Protein AF-A0A6G1KTS6-F1 (afdb_monomer_lite)

Secondary structure (DSSP, 8-state):
--------EEEEEEEEEESSSSSEEEEEEEEEESSS---EEEEE-EEGGGPPPPSS--TT--EESSTT-SEEEEEE--BTTTTBPEEEEEEEEEETTEEEEEEEEEPPP-GGG-EE-TT-TT-EE-

InterPro domains:
  IPR032382 Alternaria alternata allergen 1 [PF16541] (11-126)
  IPR032382 Alternaria alternata allergen 1 [PS51895] (4-126)

Structure (mmCIF, N/CA/C/O backbone):
data_AF-A0A6G1KTS6-F1
#
_entry.id   AF-A0A6G1KTS6-F1
#
loop_
_atom_site.group_PDB
_atom_site.id
_atom_site.type_symbol
_atom_site.label_atom_id
_atom_site.label_alt_id
_atom_site.label_comp_id
_atom_site.label_asym_id
_atom_site.label_entity_id
_atom_site.label_seq_id
_atom_site.pdbx_PDB_ins_code
_atom_site.Cartn_x
_atom_site.Cartn_y
_atom_site.Cartn_z
_atom_site.occupancy
_atom_site.B_iso_or_equiv
_atom_site.auth_seq_id
_atom_site.auth_comp_id
_atom_site.auth_asym_id
_atom_site.auth_atom_id
_atom_site.pdbx_PDB_model_num
ATOM 1 N N . VAL A 1 1 ? -32.072 -6.319 15.365 1.00 41.47 1 VAL A N 1
ATOM 2 C CA . VAL A 1 1 ? -31.401 -5.782 14.157 1.00 41.47 1 VAL A CA 1
ATOM 3 C C . VAL A 1 1 ? -29.905 -5.763 14.435 1.00 41.47 1 VAL A C 1
ATOM 5 O O . VAL A 1 1 ? -29.491 -5.011 15.306 1.00 41.47 1 VAL A O 1
ATOM 8 N N . LYS A 1 2 ? -29.102 -6.643 13.818 1.00 36.59 2 LYS A N 1
ATOM 9 C CA . LYS A 1 2 ? -27.635 -6.522 13.898 1.00 36.59 2 LYS A CA 1
ATOM 10 C C . LYS A 1 2 ? -27.250 -5.366 12.978 1.00 36.59 2 LYS A C 1
ATOM 12 O O . LYS A 1 2 ? -27.458 -5.471 11.775 1.00 36.59 2 LYS A O 1
ATOM 17 N N . ARG A 1 3 ? -26.786 -4.252 13.546 1.00 40.56 3 ARG A N 1
ATOM 18 C CA . ARG A 1 3 ? -26.217 -3.141 12.778 1.00 40.56 3 ARG A CA 1
ATOM 19 C C . ARG A 1 3 ? -24.965 -3.697 12.101 1.00 40.56 3 ARG A C 1
ATOM 21 O O . ARG A 1 3 ? -24.045 -4.128 12.789 1.00 40.56 3 ARG A O 1
ATOM 28 N N . GLN A 1 4 ? -24.991 -3.816 10.780 1.00 47.12 4 GLN A N 1
ATOM 29 C CA . GLN A 1 4 ? -23.800 -4.131 10.007 1.00 47.12 4 GLN A CA 1
ATOM 30 C C . GLN A 1 4 ? -22.987 -2.837 10.004 1.00 47.12 4 GLN A C 1
ATOM 32 O O . GLN A 1 4 ? -23.380 -1.862 9.365 1.00 47.12 4 GLN A O 1
ATOM 37 N N . GLU A 1 5 ? -21.965 -2.764 10.853 1.00 57.03 5 GLU A N 1
ATOM 38 C CA . GLU A 1 5 ? -21.060 -1.619 10.860 1.00 57.03 5 GLU A CA 1
ATOM 39 C C . GLU A 1 5 ? -20.190 -1.728 9.613 1.00 57.03 5 GLU A C 1
ATOM 41 O O . GLU A 1 5 ? -19.224 -2.484 9.563 1.00 57.03 5 GLU A O 1
ATOM 46 N N . ASN A 1 6 ? -20.622 -1.042 8.558 1.00 67.12 6 ASN A N 1
ATOM 47 C CA . ASN A 1 6 ? -19.865 -0.925 7.327 1.00 67.12 6 ASN A CA 1
ATOM 48 C C . ASN A 1 6 ? -18.905 0.252 7.503 1.00 67.12 6 ASN A C 1
ATOM 50 O O . ASN A 1 6 ? -19.272 1.396 7.240 1.00 67.12 6 ASN A O 1
ATOM 54 N N . SER A 1 7 ? -17.696 -0.022 7.985 1.00 76.38 7 SER A N 1
ATOM 55 C CA . SER A 1 7 ? -16.597 0.937 7.883 1.00 76.38 7 SER A CA 1
ATOM 56 C C . SER A 1 7 ? -16.165 1.032 6.422 1.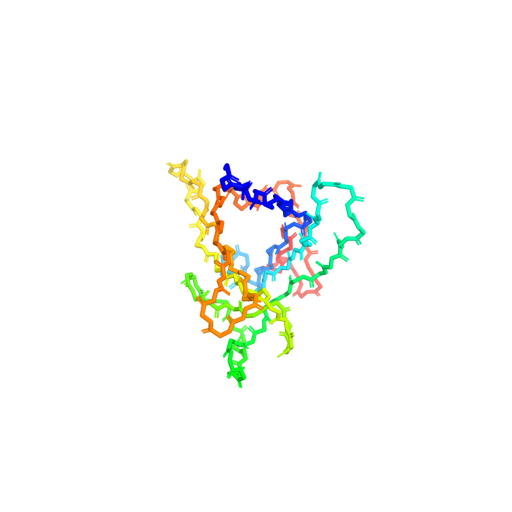00 76.38 7 SER A C 1
ATOM 58 O O . SER A 1 7 ? -16.033 0.017 5.737 1.00 76.38 7 SER A O 1
ATOM 60 N N . SER A 1 8 ? -15.964 2.254 5.941 1.00 85.94 8 SER A N 1
ATOM 61 C CA . SER A 1 8 ? -15.449 2.526 4.604 1.00 85.94 8 SER A CA 1
ATOM 62 C C . SER A 1 8 ? -14.210 3.403 4.729 1.00 85.94 8 SER A C 1
ATOM 64 O O . SER A 1 8 ? -14.179 4.362 5.504 1.00 85.94 8 SER A O 1
ATOM 66 N N . PHE A 1 9 ? -13.183 3.035 3.972 1.00 90.75 9 PHE A N 1
ATOM 67 C CA . PHE A 1 9 ? -11.903 3.721 3.935 1.00 90.75 9 PHE A CA 1
ATOM 68 C C . PHE A 1 9 ? -11.600 4.135 2.503 1.00 90.75 9 PHE A C 1
ATOM 70 O O . PHE A 1 9 ? -11.890 3.404 1.555 1.00 90.75 9 PHE A O 1
ATOM 77 N N . GLN A 1 10 ? -10.991 5.303 2.358 1.00 92.38 10 GLN A N 1
ATOM 78 C CA . GLN A 1 10 ? -10.425 5.763 1.106 1.00 92.38 10 GLN A CA 1
ATOM 79 C C . GLN A 1 10 ? -8.915 5.546 1.135 1.00 92.38 10 GLN A C 1
ATOM 81 O O . GLN A 1 10 ? -8.255 5.906 2.107 1.00 92.38 10 GLN A O 1
ATOM 86 N N . ILE A 1 11 ? -8.381 4.999 0.045 1.00 92.88 11 ILE A N 1
ATOM 87 C CA . ILE A 1 11 ? -6.944 4.980 -0.220 1.00 92.88 11 ILE A CA 1
ATOM 88 C C . ILE A 1 11 ? -6.607 6.240 -1.021 1.00 92.88 11 ILE A C 1
ATOM 90 O O . ILE A 1 11 ? -7.194 6.460 -2.085 1.00 92.88 11 ILE A O 1
ATOM 94 N N . LYS A 1 12 ? -5.726 7.090 -0.489 1.00 91.81 12 LYS A N 1
ATOM 95 C CA . LYS A 1 12 ? -5.268 8.334 -1.133 1.00 91.81 12 LYS A CA 1
ATOM 96 C C . LYS A 1 12 ? -3.770 8.299 -1.392 1.00 91.81 12 LYS A C 1
ATOM 98 O O . LYS A 1 12 ? -3.058 7.528 -0.758 1.00 91.81 12 LYS A O 1
ATOM 103 N N . ASP A 1 13 ? -3.327 9.138 -2.325 1.00 91.00 13 ASP A N 1
ATOM 104 C CA . ASP A 1 13 ? -1.910 9.392 -2.611 1.00 91.00 13 ASP A CA 1
ATOM 105 C C . ASP A 1 13 ? -1.094 8.107 -2.821 1.00 91.00 13 ASP A C 1
ATOM 107 O O . ASP A 1 13 ? 0.052 7.986 -2.390 1.00 91.00 13 ASP A O 1
ATOM 111 N N . PHE A 1 14 ? -1.722 7.120 -3.473 1.00 91.56 14 PHE A N 1
ATOM 112 C CA . PHE A 1 14 ? -1.103 5.835 -3.761 1.00 91.56 14 PHE A CA 1
ATOM 113 C C . PHE A 1 14 ? 0.075 6.043 -4.704 1.00 91.56 14 PHE A C 1
ATOM 115 O O . PHE A 1 14 ? -0.115 6.443 -5.849 1.00 91.56 14 PHE A O 1
ATOM 122 N N . THR A 1 15 ? 1.262 5.774 -4.180 1.00 90.81 15 THR A N 1
ATOM 123 C CA . THR A 1 15 ? 2.562 6.034 -4.787 1.00 90.81 15 THR A CA 1
ATOM 124 C C . THR A 1 15 ? 3.300 4.705 -4.912 1.00 90.81 15 THR A C 1
ATOM 126 O O . THR A 1 15 ? 3.370 3.936 -3.951 1.00 90.81 15 THR A O 1
ATOM 129 N N . VAL A 1 16 ? 3.872 4.445 -6.080 1.00 90.25 16 VAL A N 1
ATOM 130 C CA . VAL A 1 16 ? 4.705 3.296 -6.435 1.00 90.25 16 VAL A CA 1
ATOM 131 C C . VAL A 1 16 ? 6.070 3.792 -6.904 1.00 90.25 16 VAL A C 1
ATOM 133 O O . VAL A 1 16 ? 6.185 4.509 -7.898 1.00 90.25 16 VAL A O 1
ATOM 136 N N . ARG A 1 17 ? 7.140 3.346 -6.244 1.00 90.25 17 ARG A N 1
ATOM 137 C CA . ARG A 1 17 ? 8.511 3.646 -6.672 1.00 90.25 17 ARG A CA 1
ATOM 138 C C . ARG A 1 17 ? 9.145 2.464 -7.387 1.00 90.25 17 ARG A C 1
ATOM 140 O O . ARG A 1 17 ? 9.142 1.356 -6.855 1.00 90.25 17 ARG A O 1
ATOM 147 N N . LYS A 1 18 ? 9.766 2.719 -8.538 1.00 88.56 18 LYS A N 1
ATOM 148 C CA . LYS A 1 18 ? 10.510 1.747 -9.351 1.00 88.56 18 LYS A CA 1
ATOM 149 C C . LYS A 1 18 ? 11.920 2.281 -9.582 1.00 88.56 18 LYS A C 1
ATOM 151 O O . LYS A 1 18 ? 12.097 3.235 -10.326 1.00 88.56 18 LYS A O 1
ATOM 156 N N . LEU A 1 19 ? 12.934 1.701 -8.936 1.00 86.75 19 LEU A N 1
ATOM 157 C CA . LEU A 1 19 ? 14.318 2.205 -9.031 1.00 86.75 19 LEU A CA 1
ATOM 158 C C . LEU A 1 19 ? 14.957 1.994 -10.415 1.00 86.75 19 LEU A C 1
ATOM 160 O O . LEU A 1 19 ? 15.933 2.670 -10.743 1.00 86.75 19 LEU A O 1
ATOM 164 N N . ASP A 1 20 ? 14.441 1.042 -11.188 1.00 84.62 20 ASP A N 1
ATOM 165 C CA . ASP A 1 20 ? 14.890 0.695 -12.537 1.00 84.62 20 ASP A CA 1
ATOM 166 C C . ASP A 1 20 ? 13.847 1.012 -13.626 1.00 84.62 20 ASP A C 1
ATOM 168 O O . ASP A 1 20 ? 14.107 0.756 -14.801 1.00 84.62 20 ASP A O 1
ATOM 172 N N . GLY A 1 21 ? 12.692 1.574 -13.248 1.00 79.00 21 GLY A N 1
ATOM 173 C CA . GLY A 1 21 ? 11.552 1.859 -14.126 1.00 79.00 21 GLY A CA 1
ATOM 174 C C . GLY A 1 21 ? 10.656 0.646 -14.398 1.00 79.00 21 GLY A C 1
ATOM 175 O O . GLY A 1 21 ? 9.650 0.765 -15.094 1.00 79.00 21 GLY A O 1
ATOM 176 N N . TYR A 1 22 ? 10.984 -0.525 -13.844 1.00 80.38 22 TYR A N 1
ATOM 177 C CA . TYR A 1 22 ? 10.271 -1.774 -14.117 1.00 80.38 22 TYR A CA 1
ATOM 178 C C . TYR A 1 22 ? 9.740 -2.422 -12.837 1.00 80.38 22 TYR A C 1
ATOM 180 O O . TYR A 1 22 ? 8.528 -2.606 -12.702 1.00 80.38 22 TYR A O 1
ATOM 188 N N . GLU A 1 23 ? 10.619 -2.761 -11.894 1.00 83.19 23 GLU A N 1
ATOM 189 C CA . GLU A 1 23 ? 10.254 -3.467 -10.668 1.00 83.19 23 GLU A CA 1
ATOM 190 C C . GLU A 1 23 ? 9.842 -2.487 -9.571 1.00 83.19 23 GLU A C 1
ATOM 192 O O . GLU A 1 23 ? 10.625 -1.630 -9.149 1.00 83.19 23 GLU A O 1
ATOM 197 N N . THR A 1 24 ? 8.631 -2.669 -9.044 1.00 85.81 24 THR A N 1
ATOM 198 C CA . THR A 1 24 ? 8.186 -1.975 -7.834 1.00 85.81 24 THR A CA 1
ATOM 199 C C . THR A 1 24 ? 9.124 -2.299 -6.677 1.00 85.81 24 THR A C 1
ATOM 201 O O . THR A 1 24 ? 9.364 -3.461 -6.362 1.00 85.81 24 THR A O 1
ATOM 204 N N . GLN A 1 25 ? 9.654 -1.253 -6.056 1.00 87.38 25 GLN A N 1
ATOM 205 C CA . GLN A 1 25 ? 10.508 -1.319 -4.875 1.00 87.38 25 GLN A CA 1
ATOM 206 C C . GLN A 1 25 ? 9.701 -0.957 -3.639 1.00 87.38 25 GLN A C 1
ATOM 208 O O . GLN A 1 25 ? 9.645 -1.741 -2.701 1.00 87.38 25 GLN A O 1
ATOM 213 N N . ASP A 1 26 ? 8.991 0.172 -3.698 1.00 88.62 26 ASP A N 1
ATOM 214 C CA . ASP A 1 26 ? 8.245 0.720 -2.569 1.00 88.62 26 ASP A CA 1
ATOM 215 C C . ASP A 1 26 ? 6.811 1.068 -2.980 1.00 88.62 26 ASP A C 1
ATOM 217 O O . ASP A 1 26 ? 6.557 1.463 -4.121 1.00 88.62 26 ASP A O 1
ATOM 221 N N . ILE A 1 27 ? 5.886 0.961 -2.025 1.00 91.31 27 ILE A N 1
ATOM 222 C CA . ILE A 1 27 ? 4.510 1.450 -2.147 1.00 91.31 27 ILE A CA 1
ATOM 223 C C . ILE A 1 27 ? 4.173 2.229 -0.879 1.00 91.31 27 ILE A C 1
ATOM 225 O O . ILE A 1 27 ? 4.381 1.713 0.221 1.00 91.31 27 ILE A O 1
ATOM 229 N N . ASN A 1 28 ? 3.626 3.432 -1.049 1.00 92.94 28 ASN A N 1
ATOM 230 C CA . ASN A 1 28 ? 3.126 4.279 0.033 1.00 92.94 28 ASN A CA 1
ATOM 231 C C . ASN A 1 28 ? 1.734 4.806 -0.318 1.00 92.94 28 ASN A C 1
ATOM 233 O O . ASN A 1 28 ? 1.436 5.044 -1.487 1.00 92.94 28 ASN A O 1
ATOM 237 N N . PHE A 1 29 ? 0.873 4.983 0.676 1.00 94.81 29 PHE A N 1
ATOM 238 C CA . PHE A 1 29 ? -0.466 5.547 0.500 1.00 94.81 29 PHE A CA 1
ATOM 239 C C . PHE A 1 29 ? -1.030 6.018 1.836 1.00 94.81 29 PHE A C 1
ATOM 241 O O . PHE A 1 29 ? -0.549 5.632 2.895 1.00 94.81 29 PHE A O 1
ATOM 248 N N . HIS A 1 30 ? -2.100 6.800 1.801 1.00 95.00 30 HIS A N 1
ATOM 249 C CA . HIS A 1 30 ? -2.860 7.181 2.986 1.00 95.00 30 HIS A CA 1
ATOM 250 C C . HIS A 1 30 ? -4.136 6.352 3.116 1.00 95.00 30 HIS A C 1
ATOM 252 O O . HIS A 1 30 ? -4.820 6.092 2.121 1.00 95.00 30 HIS A O 1
ATOM 258 N N . ILE A 1 31 ? -4.487 5.976 4.348 1.00 93.81 31 ILE A N 1
ATOM 259 C CA . ILE A 1 31 ? -5.799 5.413 4.690 1.00 93.81 31 ILE A CA 1
ATOM 260 C C . ILE A 1 31 ? -6.610 6.500 5.387 1.00 93.81 31 ILE A C 1
ATOM 262 O O . ILE A 1 31 ? -6.243 6.958 6.469 1.00 93.81 31 ILE A O 1
ATOM 266 N N . VAL A 1 32 ? -7.739 6.869 4.782 1.00 93.44 32 VAL A N 1
ATOM 267 C CA . VAL A 1 32 ? -8.611 7.944 5.270 1.00 93.44 32 VAL A CA 1
ATOM 268 C C . VAL A 1 32 ? -10.008 7.416 5.580 1.00 93.44 32 VAL A C 1
ATOM 270 O O . VAL A 1 32 ? -10.587 6.672 4.784 1.00 93.44 32 VAL A O 1
ATOM 273 N N . SER A 1 33 ? -10.587 7.798 6.718 1.00 90.44 33 SER A N 1
ATOM 274 C CA . SER A 1 33 ? -11.982 7.473 7.038 1.00 90.44 33 SER A CA 1
ATOM 275 C C . SER A 1 33 ? -12.965 8.251 6.160 1.00 90.44 33 SER A C 1
ATOM 277 O O . SER A 1 33 ? -12.840 9.464 5.999 1.00 90.44 33 SER A O 1
ATOM 279 N N . THR A 1 34 ? -13.983 7.577 5.613 1.00 87.69 34 THR A N 1
ATOM 280 C CA . THR A 1 34 ? -15.002 8.235 4.767 1.00 87.69 34 THR A CA 1
ATOM 281 C C . THR A 1 34 ? -16.252 8.680 5.530 1.00 87.69 34 THR A C 1
ATOM 283 O O . THR A 1 34 ? -17.163 9.248 4.936 1.00 87.69 34 THR A O 1
ATOM 286 N N . ASP A 1 35 ? -16.339 8.389 6.824 1.00 82.88 35 ASP A N 1
ATOM 287 C CA . ASP A 1 35 ? -17.502 8.651 7.682 1.00 82.88 35 ASP A CA 1
ATOM 288 C C . ASP A 1 35 ? -17.418 9.987 8.444 1.00 82.88 35 ASP A C 1
ATOM 290 O O . ASP A 1 35 ? -18.220 10.248 9.340 1.00 82.88 35 ASP A O 1
ATOM 294 N N . GLY A 1 36 ? -16.467 10.848 8.074 1.00 75.88 36 GLY A N 1
ATOM 295 C CA . GLY A 1 36 ? -16.219 12.120 8.752 1.00 75.88 36 GLY A CA 1
ATOM 296 C C . GLY A 1 36 ? -15.373 11.994 10.020 1.00 75.88 36 GLY A C 1
ATOM 297 O O . GLY A 1 36 ? -15.219 12.987 10.729 1.00 75.88 36 GLY A O 1
ATOM 298 N N . GLY A 1 37 ? -14.821 10.809 10.308 1.00 80.00 37 GLY A N 1
ATOM 299 C CA . GLY A 1 37 ? -13.761 10.654 11.299 1.00 80.00 37 GLY A CA 1
ATOM 300 C C . GLY A 1 37 ? -12.473 11.400 10.919 1.00 80.00 37 GLY A C 1
ATOM 301 O O . GLY A 1 37 ? -12.267 11.788 9.770 1.00 80.00 37 GLY A O 1
ATOM 302 N N . GLU A 1 38 ? -11.588 11.574 11.901 1.00 87.88 38 GLU A N 1
ATOM 303 C CA . GLU A 1 38 ? -10.285 12.247 11.743 1.00 87.88 38 GLU A CA 1
ATOM 304 C C . GLU A 1 38 ? -9.162 11.298 11.295 1.00 87.88 38 GLU A C 1
ATOM 306 O O . GLU A 1 38 ? -7.994 11.679 11.281 1.00 87.88 38 GLU A O 1
ATOM 311 N N . MET A 1 39 ? -9.480 10.039 10.981 1.00 88.56 39 MET A N 1
ATOM 312 C CA . MET A 1 39 ? -8.455 9.063 10.640 1.00 88.56 39 MET A CA 1
ATOM 313 C C . MET A 1 39 ? -7.879 9.388 9.261 1.00 88.56 39 MET A C 1
ATOM 315 O O . MET A 1 39 ? -8.564 9.238 8.252 1.00 88.56 39 MET A O 1
ATOM 319 N N . ASP A 1 40 ? -6.617 9.799 9.245 1.00 92.81 40 ASP A N 1
ATOM 320 C CA . ASP A 1 40 ? -5.784 10.004 8.065 1.00 92.81 40 ASP A CA 1
ATOM 321 C C . ASP A 1 40 ? -4.347 9.660 8.469 1.00 92.81 40 ASP A C 1
ATOM 323 O O . ASP A 1 40 ? -3.746 10.346 9.300 1.00 92.81 40 ASP A O 1
ATOM 327 N N . PHE A 1 41 ? -3.828 8.540 7.972 1.00 92.38 41 PHE A N 1
ATOM 328 C CA . PHE A 1 41 ? -2.462 8.127 8.273 1.00 92.38 41 PHE A CA 1
ATOM 329 C C . PHE A 1 41 ? -1.789 7.487 7.067 1.00 92.38 41 PHE A C 1
ATOM 331 O O . PHE A 1 41 ? -2.414 6.767 6.284 1.00 92.38 41 PHE A O 1
ATOM 338 N N . GLU A 1 42 ? -0.489 7.739 6.964 1.00 94.19 42 GLU A N 1
ATOM 339 C CA . GLU A 1 42 ? 0.380 7.138 5.966 1.00 94.19 42 GLU A CA 1
ATOM 340 C C . GLU A 1 42 ? 0.630 5.661 6.293 1.00 94.19 42 GLU A C 1
ATOM 342 O O . GLU A 1 42 ? 0.882 5.268 7.437 1.00 94.19 42 GLU A O 1
ATOM 347 N N . CYS A 1 43 ? 0.561 4.841 5.259 1.00 93.38 43 CYS A N 1
ATOM 348 C CA . CYS A 1 43 ? 0.847 3.427 5.264 1.00 93.38 43 CYS A CA 1
ATOM 349 C C . CYS A 1 43 ? 1.972 3.172 4.261 1.00 93.38 43 CYS A C 1
ATOM 351 O O . CYS A 1 43 ? 1.847 3.478 3.073 1.00 93.38 43 CYS A O 1
ATOM 353 N N . ALA A 1 44 ? 3.060 2.600 4.763 1.00 90.19 44 ALA A N 1
ATOM 354 C CA . ALA A 1 44 ? 4.214 2.189 3.982 1.00 90.19 44 ALA A CA 1
ATOM 355 C C . ALA A 1 44 ? 4.409 0.675 4.114 1.00 90.19 44 ALA A C 1
ATOM 357 O O . ALA A 1 44 ? 3.726 0.002 4.896 1.00 90.19 44 ALA A O 1
ATOM 358 N N . GLN A 1 45 ? 5.361 0.122 3.365 1.00 89.75 45 GLN A N 1
ATOM 359 C CA . GLN A 1 45 ? 5.800 -1.253 3.587 1.00 89.75 45 GLN A CA 1
ATOM 360 C C . GLN A 1 45 ? 6.468 -1.376 4.958 1.00 89.75 45 GLN A C 1
ATOM 362 O O . GLN A 1 45 ? 7.544 -0.833 5.204 1.00 89.75 45 GLN A O 1
ATOM 367 N N . TYR A 1 46 ? 5.831 -2.129 5.851 1.00 86.88 46 TYR A N 1
ATOM 368 C CA . TYR A 1 46 ? 6.422 -2.595 7.095 1.00 86.88 46 TYR A CA 1
ATOM 369 C C . TYR A 1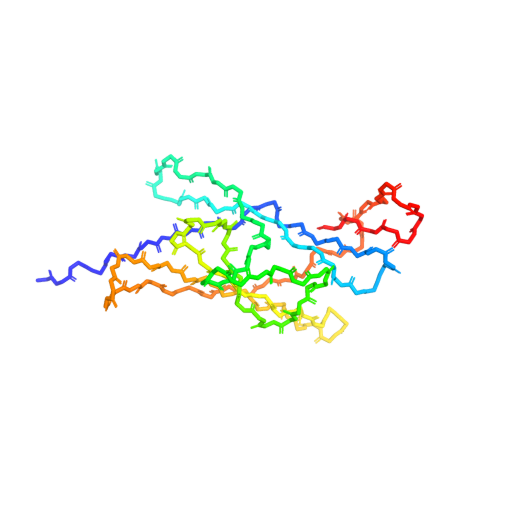 46 ? 6.251 -4.110 7.208 1.00 86.88 46 TYR A C 1
ATOM 371 O O . TYR A 1 46 ? 5.270 -4.680 6.725 1.00 86.88 46 TYR A O 1
ATOM 379 N N . GLY A 1 47 ? 7.207 -4.791 7.831 1.00 81.12 47 GLY A N 1
ATOM 380 C CA . GLY A 1 47 ? 7.198 -6.243 7.859 1.00 81.12 47 GLY A CA 1
ATOM 381 C C . GLY A 1 47 ? 6.072 -6.744 8.752 1.00 81.12 47 GLY A C 1
ATOM 382 O O . GLY A 1 47 ? 5.836 -6.237 9.853 1.00 81.12 47 GLY A O 1
ATOM 383 N N . PHE A 1 48 ? 5.324 -7.723 8.259 1.00 79.00 48 PHE A N 1
ATOM 384 C CA . PHE A 1 48 ? 4.171 -8.239 8.979 1.00 79.00 48 PHE A CA 1
ATOM 385 C C . PHE A 1 48 ? 4.611 -9.097 10.174 1.00 79.00 48 PHE A C 1
ATOM 387 O O . PHE A 1 48 ? 5.566 -9.866 10.085 1.00 79.00 48 PHE A O 1
ATOM 394 N N . ASN A 1 49 ? 3.926 -8.961 11.315 1.00 76.38 49 ASN A N 1
ATOM 395 C CA . ASN A 1 49 ? 4.219 -9.694 12.559 1.00 76.38 49 ASN A CA 1
ATOM 396 C C . ASN A 1 49 ? 5.682 -9.604 13.048 1.00 76.38 49 ASN A C 1
ATOM 398 O O . ASN A 1 49 ? 6.210 -10.561 13.614 1.00 76.38 49 ASN A O 1
ATOM 402 N N . GLY A 1 50 ? 6.337 -8.457 12.850 1.00 68.69 50 GLY A N 1
ATOM 403 C CA . GLY A 1 50 ? 7.714 -8.236 13.305 1.00 68.69 50 GLY A CA 1
ATOM 404 C C . GLY A 1 50 ? 8.787 -8.837 12.394 1.00 68.69 50 GLY A C 1
ATOM 405 O O . GLY A 1 50 ? 9.951 -8.895 12.789 1.00 68.69 50 GLY A O 1
ATOM 406 N N . ALA A 1 51 ? 8.420 -9.275 11.185 1.00 73.06 51 ALA A N 1
ATOM 407 C CA . ALA A 1 51 ? 9.390 -9.592 10.144 1.00 73.06 51 ALA A CA 1
ATOM 408 C C . ALA A 1 51 ? 10.161 -8.331 9.707 1.00 73.06 51 ALA A C 1
ATOM 410 O O . ALA A 1 51 ? 9.654 -7.213 9.788 1.00 73.06 51 ALA A O 1
ATOM 411 N N . SER A 1 52 ? 11.388 -8.503 9.220 1.00 72.88 52 SER A N 1
ATOM 412 C CA . SER A 1 52 ? 12.104 -7.447 8.498 1.00 72.88 52 SER A CA 1
ATOM 413 C C . SER A 1 52 ? 11.482 -7.243 7.116 1.00 72.88 52 SER A C 1
ATOM 415 O O . SER A 1 52 ? 11.132 -8.221 6.457 1.00 72.88 52 SER A O 1
ATOM 417 N N . VAL A 1 53 ? 11.384 -5.995 6.657 1.00 76.75 53 VAL A N 1
ATOM 418 C CA . VAL A 1 53 ? 10.982 -5.689 5.274 1.00 76.75 53 VAL A CA 1
ATOM 419 C C . VAL A 1 53 ? 12.139 -6.052 4.343 1.00 76.75 53 VAL A C 1
ATOM 421 O O . VAL A 1 53 ? 13.281 -5.690 4.617 1.00 76.75 53 VAL A O 1
ATOM 424 N N . SER A 1 54 ? 11.851 -6.803 3.280 1.00 70.94 54 SER A N 1
ATOM 425 C CA . SER A 1 54 ? 12.773 -7.011 2.156 1.00 70.94 54 SER A CA 1
ATOM 426 C C . SER A 1 54 ? 13.085 -5.671 1.482 1.00 70.94 54 SER A C 1
ATOM 428 O O . SER A 1 54 ? 12.194 -4.844 1.353 1.00 70.94 54 SER A O 1
ATOM 430 N N . ASP A 1 55 ? 14.300 -5.477 0.961 1.00 74.19 55 ASP A N 1
ATOM 431 C CA . ASP A 1 55 ? 14.650 -4.277 0.172 1.00 74.19 55 ASP A CA 1
ATOM 432 C C . ASP A 1 55 ? 13.813 -4.132 -1.116 1.00 74.19 55 ASP A C 1
ATOM 434 O O . ASP A 1 55 ? 13.882 -3.111 -1.796 1.00 74.19 55 ASP A O 1
ATOM 438 N N . LYS A 1 56 ? 13.061 -5.179 -1.475 1.00 82.00 56 LYS A N 1
ATOM 439 C CA . LYS A 1 56 ? 12.159 -5.228 -2.622 1.00 82.00 56 LYS A CA 1
ATOM 440 C C . LYS A 1 56 ? 10.743 -5.582 -2.193 1.00 82.00 56 LYS A C 1
ATOM 442 O O . LYS A 1 56 ? 10.549 -6.565 -1.469 1.00 82.00 56 LYS A O 1
ATOM 447 N N . PHE A 1 57 ? 9.775 -4.870 -2.760 1.00 89.44 57 PHE A N 1
ATOM 448 C CA . PHE A 1 57 ? 8.374 -5.264 -2.760 1.00 89.44 57 PHE A CA 1
ATOM 449 C C . PHE A 1 57 ? 8.162 -6.628 -3.427 1.00 89.44 57 PHE A C 1
ATOM 451 O O . PHE A 1 57 ? 8.718 -6.921 -4.488 1.00 89.44 57 PHE A O 1
ATOM 458 N N . VAL A 1 58 ? 7.282 -7.435 -2.842 1.00 91.25 58 VAL A N 1
ATOM 459 C CA . VAL A 1 58 ? 6.859 -8.730 -3.370 1.00 91.25 58 VAL A CA 1
ATOM 460 C C . VAL A 1 58 ? 5.353 -8.690 -3.582 1.00 91.25 58 VAL A C 1
ATOM 462 O O . VAL A 1 58 ? 4.570 -8.451 -2.662 1.00 91.25 58 VAL A O 1
ATOM 465 N N . GLN A 1 59 ? 4.927 -8.930 -4.822 1.00 90.75 59 GLN A N 1
ATOM 466 C CA . GLN A 1 59 ? 3.510 -8.882 -5.163 1.00 90.75 59 GLN A CA 1
ATOM 467 C C . GLN A 1 59 ? 2.698 -9.905 -4.367 1.00 90.75 59 GLN A C 1
ATOM 469 O O . GLN A 1 59 ? 3.055 -11.080 -4.289 1.00 90.75 59 GLN A O 1
ATOM 474 N N . GLY A 1 60 ? 1.573 -9.455 -3.815 1.00 92.31 60 GLY A N 1
ATOM 475 C CA . GLY A 1 60 ? 0.658 -10.283 -3.032 1.00 92.31 60 GLY A CA 1
ATOM 476 C C . GLY A 1 60 ? 1.148 -10.623 -1.621 1.00 92.31 60 GLY A C 1
ATOM 477 O O . GLY A 1 60 ? 0.381 -11.217 -0.862 1.00 92.31 60 GLY A O 1
ATOM 478 N N . GLU A 1 61 ? 2.369 -10.234 -1.241 1.00 93.44 61 GLU A N 1
ATOM 479 C CA . GLU A 1 61 ? 2.830 -10.362 0.139 1.00 93.44 61 GLU A CA 1
ATOM 480 C C . GLU A 1 61 ? 2.047 -9.414 1.061 1.00 93.44 61 GLU A C 1
ATOM 482 O O . GLU A 1 61 ? 1.575 -8.349 0.648 1.00 93.44 61 GLU A O 1
ATOM 487 N N . ILE A 1 62 ? 1.852 -9.845 2.310 1.00 93.88 62 ILE A N 1
ATOM 488 C CA . ILE A 1 62 ? 1.142 -9.071 3.326 1.00 93.88 62 ILE A CA 1
ATOM 489 C C . ILE A 1 62 ? 2.158 -8.221 4.081 1.00 93.88 62 ILE A C 1
ATOM 491 O O . ILE A 1 62 ? 3.068 -8.751 4.715 1.00 93.88 62 ILE A O 1
ATOM 495 N N . TYR A 1 63 ? 1.930 -6.914 4.080 1.00 94.25 63 TYR A N 1
ATOM 496 C CA . TYR A 1 63 ? 2.706 -5.925 4.815 1.00 94.25 63 TYR A CA 1
ATOM 497 C C . TYR A 1 63 ? 1.851 -5.306 5.919 1.00 94.25 63 TYR A C 1
ATOM 499 O O . TYR A 1 63 ? 0.648 -5.104 5.754 1.00 94.25 63 TYR A 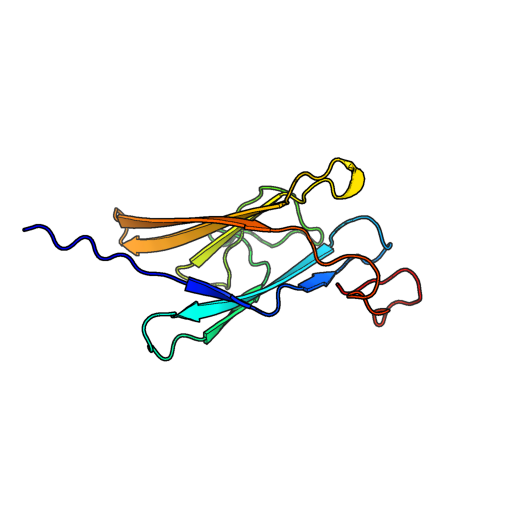O 1
ATOM 507 N N . SER A 1 64 ? 2.458 -4.981 7.056 1.00 94.00 64 SER A N 1
ATOM 508 C CA . SER A 1 64 ? 1.858 -4.047 8.014 1.00 94.00 64 SER A CA 1
ATOM 509 C C . SER A 1 64 ? 2.036 -2.616 7.503 1.00 94.00 64 SER A C 1
ATOM 511 O O . SER A 1 64 ? 3.005 -2.334 6.807 1.00 94.00 64 SER A O 1
ATOM 513 N N . CYS A 1 65 ? 1.159 -1.686 7.889 1.00 92.75 65 CYS A N 1
ATOM 514 C CA . CYS A 1 65 ? 1.380 -0.264 7.574 1.00 92.75 65 CYS A CA 1
ATOM 515 C C . CYS A 1 65 ? 2.529 0.377 8.372 1.00 92.75 65 CYS A C 1
ATOM 517 O O . CYS A 1 65 ? 3.125 1.349 7.922 1.00 92.75 65 CYS A O 1
ATOM 519 N N . ALA A 1 66 ? 2.784 -0.127 9.587 1.00 88.69 66 ALA A N 1
ATOM 520 C CA . ALA A 1 66 ? 3.810 0.333 10.527 1.00 88.69 66 ALA A CA 1
ATOM 521 C C . ALA A 1 66 ? 4.018 -0.723 11.635 1.00 88.69 66 ALA A C 1
ATOM 523 O O . ALA A 1 66 ? 3.188 -1.623 11.781 1.00 88.69 66 ALA A O 1
ATOM 524 N N . GLU A 1 67 ? 5.058 -0.574 12.470 1.00 85.94 67 GLU A N 1
ATOM 525 C CA . GLU A 1 67 ? 5.453 -1.528 13.534 1.00 85.94 67 GLU A CA 1
ATOM 526 C C . GLU A 1 67 ? 4.306 -2.003 14.435 1.00 85.94 67 GLU A C 1
ATOM 528 O O . GLU A 1 67 ? 4.246 -3.169 14.817 1.00 85.94 67 GLU A O 1
ATOM 533 N N . LYS A 1 68 ? 3.380 -1.104 14.772 1.00 84.56 68 LYS A N 1
ATOM 534 C CA . LYS A 1 68 ? 2.259 -1.377 15.686 1.00 84.56 68 LYS A CA 1
ATOM 535 C C . LYS A 1 68 ? 0.905 -1.089 15.047 1.00 84.56 68 LYS A C 1
ATOM 537 O O . LYS A 1 68 ? -0.068 -0.841 15.757 1.00 84.56 68 LYS A O 1
ATOM 542 N N . SER A 1 69 ? 0.846 -1.069 13.717 1.00 89.56 69 SER A N 1
ATOM 543 C CA . SER A 1 69 ? -0.415 -0.828 13.026 1.00 89.56 69 SER A CA 1
ATOM 544 C C . SER A 1 69 ? -1.356 -2.018 13.184 1.00 89.56 69 SER A C 1
ATOM 546 O O . SER A 1 69 ? -0.944 -3.175 13.112 1.00 89.56 69 SER A O 1
ATOM 548 N N . THR A 1 70 ? -2.642 -1.731 13.365 1.00 92.44 70 THR A N 1
ATOM 549 C CA . THR A 1 70 ? -3.709 -2.732 13.253 1.00 92.44 70 THR A CA 1
ATOM 550 C C . THR A 1 70 ? -4.096 -3.001 11.803 1.00 92.44 70 THR A C 1
ATOM 552 O O . THR A 1 70 ? -4.852 -3.939 11.549 1.00 92.44 70 THR A O 1
ATOM 555 N N . PHE A 1 71 ? -3.583 -2.200 10.866 1.00 94.25 71 PHE A N 1
ATOM 556 C CA . PHE A 1 71 ? -3.810 -2.347 9.441 1.00 94.25 71 PHE A CA 1
ATOM 557 C C . PHE A 1 71 ? -2.663 -3.093 8.768 1.00 94.25 71 PHE A C 1
ATOM 559 O O . PHE A 1 71 ? -1.485 -2.758 8.940 1.00 94.25 71 PHE A O 1
ATOM 566 N N . SER A 1 72 ? -3.040 -4.067 7.950 1.00 95.44 72 SER A N 1
ATOM 567 C CA . SER A 1 72 ? -2.153 -4.730 7.006 1.00 95.44 72 SER A CA 1
ATOM 568 C C . SER A 1 72 ? -2.753 -4.705 5.611 1.00 95.44 72 SER A C 1
ATOM 570 O O . SER A 1 72 ? -3.964 -4.561 5.433 1.00 95.44 72 SER A O 1
ATOM 572 N N . TRP A 1 73 ? -1.899 -4.818 4.607 1.00 95.75 73 TRP A N 1
ATOM 573 C CA . TRP A 1 73 ? -2.277 -4.660 3.217 1.00 95.75 73 TRP A CA 1
ATOM 574 C C . TRP A 1 73 ? -1.470 -5.592 2.322 1.00 95.75 73 TRP A C 1
ATOM 576 O O . TRP A 1 73 ? -0.415 -6.092 2.702 1.00 95.75 73 TRP A O 1
ATOM 586 N N . SER A 1 74 ? -1.988 -5.850 1.128 1.00 95.44 74 SER A N 1
ATOM 587 C CA . SER A 1 74 ? -1.227 -6.475 0.046 1.00 95.44 74 SER A CA 1
ATOM 588 C C . SER A 1 74 ? -1.640 -5.845 -1.269 1.00 95.44 74 SER A C 1
ATOM 590 O O . SER A 1 74 ? -2.778 -5.384 -1.422 1.00 95.44 74 SER A O 1
ATOM 592 N N . TYR A 1 75 ? -0.718 -5.843 -2.221 1.00 93.62 75 TYR A N 1
ATOM 593 C CA . TYR A 1 75 ? -0.981 -5.339 -3.554 1.00 93.62 75 TYR A CA 1
ATOM 594 C C . TYR A 1 75 ? -0.438 -6.302 -4.605 1.00 93.62 75 TYR A C 1
ATOM 596 O O . TYR A 1 75 ? 0.651 -6.853 -4.468 1.00 93.62 75 TYR A O 1
ATOM 604 N N . THR A 1 76 ? -1.220 -6.545 -5.647 1.00 92.38 76 THR A N 1
ATOM 605 C CA . THR A 1 76 ? -0.779 -7.243 -6.859 1.00 92.38 76 THR A CA 1
ATOM 606 C C . THR A 1 76 ? -0.967 -6.279 -8.011 1.00 92.38 76 THR A C 1
ATOM 608 O O . THR A 1 76 ? -2.078 -5.771 -8.197 1.00 92.38 76 THR A O 1
ATOM 611 N N . SER A 1 77 ? 0.103 -6.004 -8.756 1.00 87.69 77 SER A N 1
ATOM 612 C CA . SER A 1 77 ? 0.030 -5.052 -9.856 1.00 87.69 77 SER A CA 1
ATOM 613 C C . SER A 1 77 ? -0.893 -5.590 -10.942 1.00 87.69 77 SER A C 1
ATOM 615 O O . SER A 1 77 ? -0.967 -6.793 -11.204 1.00 87.69 77 SER A O 1
ATOM 617 N N . GLY A 1 78 ? -1.606 -4.678 -11.588 1.00 83.56 78 GLY A N 1
ATOM 618 C CA . GLY A 1 78 ? -2.378 -5.005 -12.776 1.00 83.56 78 GLY A CA 1
ATOM 619 C C . GLY A 1 78 ? -1.485 -5.232 -13.993 1.00 83.56 78 GLY A C 1
ATOM 620 O O . GLY A 1 78 ? -0.273 -5.026 -13.954 1.00 83.56 78 GLY A O 1
ATOM 621 N N . ASP A 1 79 ? -2.116 -5.593 -15.102 1.00 77.31 79 ASP A N 1
ATOM 622 C CA . ASP A 1 79 ? -1.513 -5.531 -16.431 1.00 77.31 79 ASP A CA 1
ATOM 623 C C . ASP A 1 79 ? -2.259 -4.448 -17.208 1.00 77.31 79 ASP A C 1
ATOM 625 O O . ASP A 1 79 ? -3.365 -4.671 -17.708 1.00 77.31 79 ASP A O 1
ATOM 629 N N . SER A 1 80 ? -1.673 -3.253 -17.265 1.00 67.50 80 SER A N 1
ATOM 630 C CA . SER A 1 80 ? -2.281 -2.100 -17.932 1.00 67.50 80 SER A CA 1
ATOM 631 C C . SER A 1 80 ? -2.424 -2.309 -19.442 1.00 67.50 80 SER A C 1
ATOM 633 O O . SER A 1 80 ? -3.384 -1.810 -20.029 1.00 67.50 80 SER A O 1
ATOM 635 N N . VAL A 1 81 ? -1.539 -3.099 -20.061 1.00 69.06 81 VAL A N 1
ATOM 636 C CA . VAL A 1 81 ? -1.594 -3.435 -21.492 1.00 69.06 81 VAL A CA 1
ATOM 637 C C . VAL A 1 81 ? -2.758 -4.385 -21.771 1.00 69.06 81 VAL A C 1
ATOM 639 O O . VAL A 1 81 ? -3.478 -4.211 -22.753 1.00 69.06 81 VAL A O 1
ATOM 642 N N . ALA A 1 82 ? -2.995 -5.351 -20.882 1.00 73.00 82 ALA A N 1
ATOM 643 C CA . ALA A 1 82 ? -4.137 -6.263 -20.959 1.00 73.00 82 ALA A CA 1
ATOM 644 C C . ALA A 1 82 ? -5.427 -5.709 -20.319 1.00 73.00 82 ALA A C 1
ATOM 646 O O . ALA A 1 82 ? -6.419 -6.437 -20.230 1.00 73.00 82 ALA A O 1
ATOM 647 N N . GLY A 1 83 ? -5.430 -4.455 -19.846 1.00 75.25 83 GLY A N 1
ATOM 648 C CA . GLY A 1 83 ? -6.580 -3.821 -19.192 1.00 75.25 83 GLY A CA 1
ATOM 649 C C . GLY A 1 83 ? -6.980 -4.456 -17.854 1.00 75.25 83 GLY A C 1
ATOM 650 O O . GLY A 1 83 ? -8.126 -4.312 -17.425 1.00 75.25 83 GLY A O 1
ATOM 651 N N . LYS A 1 84 ? -6.072 -5.183 -17.196 1.00 83.69 84 LYS A N 1
ATOM 652 C CA . LYS A 1 84 ? -6.316 -5.814 -15.894 1.00 83.69 84 LYS A CA 1
ATOM 653 C C . LYS A 1 84 ? -5.941 -4.839 -14.776 1.00 83.69 84 LYS A C 1
ATOM 655 O O . LYS A 1 84 ? -4.783 -4.425 -14.724 1.00 83.69 84 LYS A O 1
ATOM 660 N N . PRO A 1 85 ? -6.869 -4.478 -13.873 1.00 88.38 85 PRO A N 1
ATOM 661 C CA . PRO A 1 85 ? -6.542 -3.619 -12.743 1.00 88.38 85 PRO A CA 1
ATOM 662 C C . PRO A 1 85 ? -5.645 -4.357 -11.745 1.00 88.38 85 PRO A C 1
ATOM 664 O O . PRO A 1 85 ? -5.664 -5.587 -11.671 1.00 88.38 85 PRO A O 1
ATOM 667 N N . GLY A 1 86 ? -4.891 -3.597 -10.952 1.00 90.00 86 GLY A N 1
ATOM 668 C CA . GLY A 1 86 ? -4.242 -4.141 -9.768 1.00 90.00 86 GLY A CA 1
ATOM 669 C C . GLY A 1 86 ? -5.270 -4.471 -8.693 1.00 90.00 86 GLY A C 1
ATOM 670 O O . GLY A 1 86 ? -6.373 -3.916 -8.675 1.00 90.00 86 GLY A O 1
ATOM 671 N N . ILE A 1 87 ? -4.908 -5.388 -7.804 1.00 94.12 87 ILE A N 1
ATOM 672 C CA . ILE A 1 87 ? -5.749 -5.825 -6.691 1.00 94.12 87 ILE A CA 1
ATOM 673 C C . ILE A 1 87 ? -5.101 -5.371 -5.393 1.00 94.12 87 ILE A C 1
ATOM 675 O O . ILE A 1 87 ? -3.987 -5.781 -5.071 1.00 94.12 87 ILE A O 1
ATOM 679 N N . PHE A 1 88 ? -5.824 -4.545 -4.645 1.00 94.94 88 PHE A N 1
ATOM 680 C CA . PHE A 1 88 ? -5.435 -4.075 -3.328 1.00 94.94 88 PHE A CA 1
ATOM 681 C C . PHE A 1 88 ? -6.325 -4.719 -2.273 1.00 94.94 88 PHE A C 1
ATOM 683 O O . PHE A 1 88 ? -7.554 -4.670 -2.366 1.00 94.94 88 PHE A O 1
ATOM 690 N N . ASN A 1 89 ? -5.706 -5.306 -1.260 1.00 96.31 89 ASN A N 1
ATOM 691 C CA . ASN A 1 89 ? -6.396 -5.890 -0.123 1.00 96.31 89 ASN A CA 1
ATOM 692 C C . ASN A 1 89 ? -6.001 -5.137 1.143 1.00 96.31 89 ASN A C 1
ATOM 694 O O . ASN A 1 89 ? -4.821 -4.848 1.337 1.00 96.31 89 ASN A O 1
ATOM 698 N N . LEU A 1 90 ? -6.971 -4.888 2.017 1.00 95.62 90 LEU A N 1
ATOM 699 C CA . LEU A 1 90 ? -6.776 -4.247 3.309 1.00 95.62 90 LEU A CA 1
ATOM 700 C C . LEU A 1 90 ? -7.411 -5.101 4.400 1.00 95.62 90 LEU A C 1
ATOM 702 O O . LEU A 1 90 ? -8.572 -5.502 4.291 1.00 95.62 90 LEU A O 1
ATOM 706 N N . TRP A 1 91 ? -6.671 -5.326 5.474 1.00 94.75 91 TRP A N 1
ATOM 707 C CA . TRP A 1 91 ? -7.161 -5.960 6.686 1.00 94.75 91 TRP A CA 1
ATOM 708 C C . TRP A 1 91 ? -6.992 -5.015 7.866 1.00 94.75 91 TRP A C 1
ATOM 710 O O . TRP A 1 91 ? -6.008 -4.284 7.951 1.00 94.75 91 TRP A O 1
ATOM 720 N N . GLN A 1 92 ? -7.941 -5.064 8.796 1.00 93.38 92 GLN A N 1
ATOM 721 C CA . GLN A 1 92 ? -7.852 -4.367 10.074 1.00 93.38 92 GLN A CA 1
ATOM 722 C C . GLN A 1 92 ? -8.110 -5.357 11.206 1.00 93.38 92 GLN A C 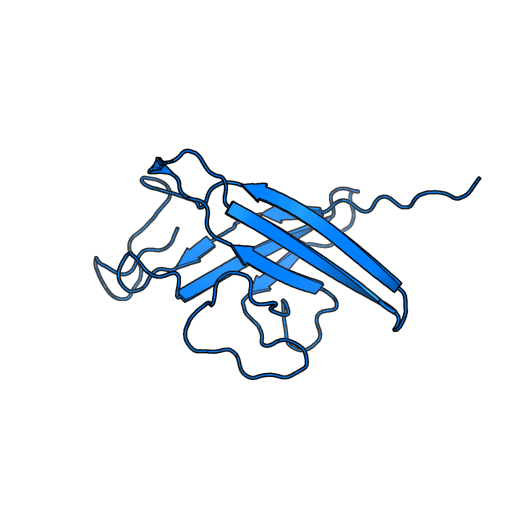1
ATOM 724 O O . GLN A 1 92 ? -9.216 -5.886 11.331 1.00 93.38 92 GLN A O 1
ATOM 729 N N . SER A 1 93 ? -7.119 -5.582 12.061 1.00 92.06 93 SER A N 1
ATOM 730 C CA . SER A 1 93 ? -7.286 -6.364 13.287 1.00 92.06 93 SER A CA 1
ATOM 731 C C . SER A 1 93 ? -7.937 -5.510 14.374 1.00 92.06 93 SER A C 1
ATOM 733 O O . SER A 1 93 ? -7.373 -4.512 14.811 1.00 92.06 93 SER A O 1
ATOM 735 N N . VAL A 1 94 ? -9.121 -5.910 14.840 1.00 88.12 94 VAL A N 1
ATOM 736 C CA . VAL A 1 94 ? -9.851 -5.218 15.923 1.00 88.12 94 VAL A CA 1
ATOM 737 C C . VAL A 1 94 ? -9.612 -5.913 17.263 1.00 88.12 94 VAL A C 1
ATOM 739 O O . VAL A 1 94 ? -9.559 -5.285 18.316 1.00 88.12 94 VAL A O 1
ATOM 742 N N . SER A 1 95 ? -9.482 -7.238 17.230 1.00 88.19 95 SER A N 1
ATOM 743 C CA . SER A 1 95 ? -9.127 -8.077 18.376 1.00 88.19 95 SER A CA 1
ATOM 744 C C . SER A 1 95 ? -8.561 -9.408 17.879 1.00 88.19 95 SER A C 1
ATOM 746 O O . SER A 1 95 ? -8.642 -9.706 16.690 1.00 88.19 95 SER A O 1
ATOM 748 N N . ASN A 1 96 ? -8.087 -10.258 18.790 1.00 82.50 96 ASN A N 1
ATOM 749 C CA . ASN A 1 96 ? -7.489 -11.559 18.455 1.00 82.50 96 ASN A CA 1
ATOM 750 C C . ASN A 1 96 ? -8.397 -12.502 17.637 1.00 82.50 96 ASN A C 1
ATOM 752 O O . ASN A 1 96 ? -7.906 -13.469 17.067 1.00 82.50 96 ASN A O 1
ATOM 756 N N . SER A 1 97 ? -9.712 -12.265 17.599 1.00 84.31 97 SER A N 1
ATOM 757 C CA . SER A 1 97 ? -10.684 -13.105 16.882 1.00 84.31 97 SER A CA 1
ATOM 758 C C . SER A 1 97 ? -11.592 -12.334 15.924 1.00 84.31 97 SER A C 1
ATOM 760 O O . SER A 1 97 ? -12.510 -12.919 15.347 1.00 84.31 97 SER A O 1
ATOM 762 N N . LYS A 1 98 ? -11.374 -11.023 15.759 1.00 87.06 98 LYS A N 1
ATOM 763 C CA . LYS A 1 98 ? -12.192 -10.176 14.883 1.00 87.06 98 LYS A CA 1
ATOM 764 C C . LYS A 1 98 ? -11.319 -9.234 14.082 1.00 87.06 98 LYS A C 1
ATOM 766 O O . LYS A 1 98 ? -10.500 -8.510 14.647 1.00 87.06 98 LYS A O 1
ATOM 771 N N . GLY A 1 99 ? -11.596 -9.178 12.792 1.00 89.56 99 GLY A N 1
ATOM 772 C CA . GLY A 1 99 ? -11.024 -8.193 11.902 1.00 89.56 99 GLY A CA 1
ATOM 773 C C . GLY A 1 99 ? -11.971 -7.868 10.763 1.00 89.56 99 GLY A C 1
ATOM 774 O O . GLY A 1 99 ? -12.953 -8.579 10.526 1.00 89.56 99 GLY A O 1
ATOM 775 N N . TYR A 1 100 ? -11.655 -6.780 10.081 1.00 90.75 100 TYR A N 1
ATOM 776 C CA . TYR A 1 100 ? -12.301 -6.386 8.842 1.00 90.75 100 TYR A CA 1
ATOM 777 C C . TYR A 1 100 ? -11.396 -6.705 7.664 1.00 90.75 100 TYR A C 1
ATOM 779 O O . TYR A 1 100 ? -10.172 -6.762 7.795 1.00 90.75 100 TYR A O 1
ATOM 787 N N . TYR A 1 101 ? -12.028 -6.908 6.517 1.00 93.06 101 TYR A N 1
ATOM 788 C CA . TYR A 1 101 ? -11.370 -7.114 5.242 1.00 93.06 101 TYR A CA 1
ATOM 789 C C . TYR A 1 101 ? -12.075 -6.276 4.183 1.00 93.06 101 TYR A C 1
ATOM 791 O O . TYR A 1 101 ? -13.307 -6.258 4.123 1.00 93.06 101 TYR A O 1
ATOM 799 N N . GLY A 1 102 ? -11.284 -5.610 3.353 1.00 93.06 102 GLY A N 1
ATOM 800 C CA . GLY A 1 102 ? -11.742 -4.892 2.177 1.00 93.06 102 GLY A CA 1
ATOM 801 C C . GLY A 1 102 ? -10.838 -5.185 0.987 1.00 93.06 102 GLY A C 1
ATOM 802 O O . GLY A 1 102 ? -9.640 -5.420 1.141 1.00 93.06 102 GLY A O 1
ATOM 803 N N . GLN A 1 103 ? -11.422 -5.145 -0.205 1.00 94.94 103 GLN A N 1
ATOM 804 C CA . GLN A 1 103 ? -10.696 -5.248 -1.462 1.00 94.94 103 GLN A CA 1
ATOM 805 C C . GLN A 1 103 ? -11.102 -4.097 -2.375 1.00 94.94 103 GLN A C 1
ATOM 807 O O . GLN A 1 103 ? -12.278 -3.738 -2.448 1.00 94.94 103 GLN A O 1
ATOM 812 N N . ALA A 1 104 ? -10.124 -3.555 -3.089 1.00 92.94 104 ALA A N 1
ATOM 813 C CA . ALA A 1 104 ? -10.332 -2.606 -4.165 1.00 92.94 104 ALA A CA 1
ATOM 814 C C . ALA A 1 104 ? -9.538 -3.044 -5.397 1.00 92.94 104 ALA A C 1
ATOM 816 O O . ALA A 1 104 ? -8.491 -3.687 -5.292 1.00 92.94 104 ALA A O 1
ATOM 817 N N . SER A 1 105 ? -10.035 -2.672 -6.572 1.00 91.94 105 SER A N 1
ATOM 818 C CA . SER A 1 105 ? -9.315 -2.852 -7.827 1.00 91.94 105 SER A CA 1
ATOM 819 C C . SER A 1 105 ? -9.049 -1.491 -8.441 1.00 91.94 105 SER A C 1
ATOM 821 O O . SER A 1 105 ? -9.987 -0.753 -8.741 1.00 91.94 105 SER A O 1
ATOM 823 N N . PHE A 1 106 ? -7.778 -1.157 -8.620 1.00 86.12 106 PHE A N 1
ATOM 824 C CA . PHE A 1 106 ? -7.360 0.072 -9.284 1.00 86.12 106 PHE A CA 1
ATOM 825 C C . PHE A 1 106 ? -6.064 -0.167 -10.056 1.00 86.12 106 PHE A C 1
ATOM 827 O O . PHE A 1 106 ? -5.243 -1.011 -9.692 1.00 86.12 106 PHE A O 1
ATOM 834 N N . ALA A 1 107 ? -5.912 0.534 -11.176 1.00 75.06 107 ALA A N 1
ATOM 835 C CA . ALA A 1 107 ? -4.679 0.490 -11.949 1.00 75.06 107 ALA A CA 1
ATOM 836 C C . ALA A 1 107 ? -3.550 1.179 -11.170 1.00 75.06 107 ALA A C 1
ATOM 838 O O . ALA A 1 107 ? -3.806 2.163 -10.475 1.00 75.06 107 ALA A O 1
ATOM 839 N N . GLU A 1 108 ? -2.317 0.678 -11.305 1.00 76.31 108 GLU A N 1
ATOM 840 C CA . GLU A 1 108 ? -1.147 1.458 -10.890 1.00 76.31 108 GLU A CA 1
ATOM 841 C C . GLU A 1 108 ? -1.178 2.822 -11.596 1.00 76.31 108 GLU A C 1
ATOM 843 O O . GLU A 1 108 ? -1.561 2.886 -12.776 1.00 76.31 108 GLU A O 1
ATOM 848 N N . PRO A 1 109 ? -0.767 3.907 -10.920 1.00 73.62 109 PRO A N 1
ATOM 849 C CA . PRO A 1 109 ? -0.504 5.165 -11.599 1.00 73.62 109 PRO A CA 1
ATOM 850 C C . PRO A 1 109 ? 0.520 4.917 -12.717 1.00 73.62 109 PRO A C 1
ATOM 852 O O . PRO A 1 109 ? 1.537 4.259 -12.509 1.00 73.62 109 PRO A O 1
ATOM 855 N N . ALA A 1 110 ? 0.221 5.376 -13.934 1.00 66.88 110 ALA A N 1
ATOM 856 C CA . ALA A 1 110 ? 1.028 5.085 -15.115 1.00 66.88 110 ALA A CA 1
ATOM 857 C C . ALA A 1 110 ? 1.266 6.336 -15.968 1.00 66.88 110 ALA A C 1
ATOM 859 O O . ALA A 1 110 ? 0.449 7.260 -16.003 1.00 66.88 110 ALA A O 1
ATOM 860 N N . GLY A 1 111 ? 2.373 6.331 -16.714 1.00 64.81 111 GLY A N 1
ATOM 861 C CA . GLY A 1 111 ? 2.672 7.329 -17.739 1.00 64.81 111 GLY A CA 1
ATOM 862 C C . GLY A 1 111 ? 2.918 8.728 -17.172 1.00 64.81 111 GLY A C 1
ATOM 863 O O . GLY A 1 111 ? 3.830 8.938 -16.381 1.00 64.81 111 GLY A O 1
ATOM 864 N N . ASN A 1 112 ? 2.110 9.703 -17.593 1.00 60.12 112 ASN A N 1
ATOM 865 C CA . ASN A 1 112 ? 2.254 11.118 -17.222 1.00 60.12 112 ASN A CA 1
ATOM 866 C C . ASN A 1 112 ? 1.990 11.422 -15.735 1.00 60.12 112 ASN A C 1
ATOM 868 O O . ASN A 1 112 ? 2.199 12.558 -15.312 1.00 60.12 112 ASN A O 1
ATOM 872 N N . ALA A 1 113 ? 1.521 10.438 -14.965 1.00 81.00 113 ALA A N 1
ATOM 873 C CA . ALA A 1 113 ? 1.395 10.527 -13.514 1.00 81.00 113 ALA A CA 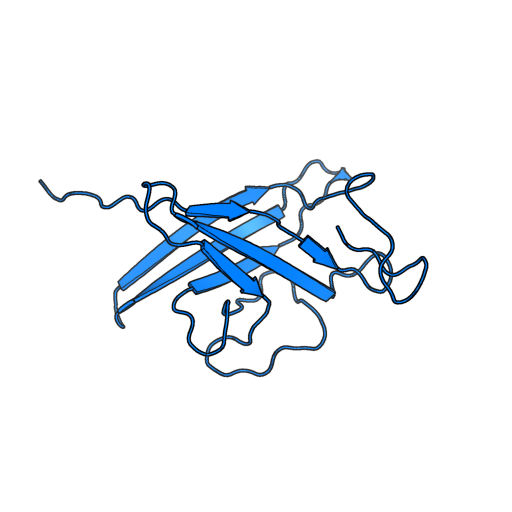1
ATOM 874 C C . ALA A 1 113 ? 2.726 10.273 -12.779 1.00 81.00 113 ALA A C 1
ATOM 876 O O . ALA A 1 113 ? 2.819 10.569 -11.591 1.00 81.00 113 ALA A O 1
ATOM 877 N N . CYS A 1 114 ? 3.749 9.761 -13.472 1.00 86.12 114 CYS A N 1
ATOM 878 C CA . CYS A 1 114 ? 5.048 9.448 -12.887 1.00 86.12 114 CYS A CA 1
ATOM 879 C C . CYS A 1 114 ? 6.032 10.617 -13.035 1.00 86.12 114 CYS A C 1
ATOM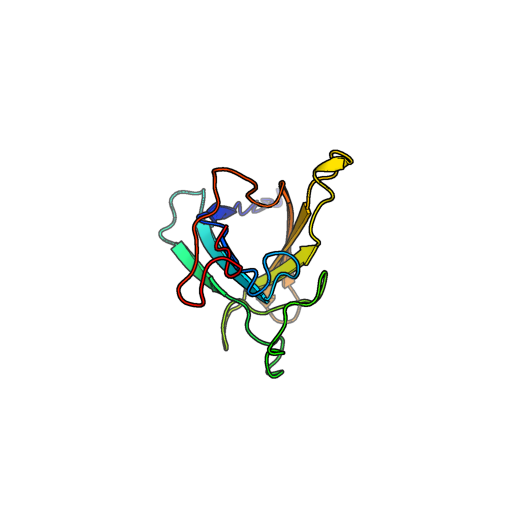 881 O O . CYS A 1 114 ? 6.045 11.334 -14.041 1.00 86.12 114 CYS A O 1
ATOM 883 N N . ARG A 1 115 ? 6.912 10.780 -12.046 1.00 90.00 115 ARG A N 1
ATOM 884 C CA . ARG A 1 115 ? 8.037 11.725 -12.072 1.00 90.00 115 ARG A CA 1
ATOM 885 C C . ARG A 1 115 ? 9.362 11.003 -11.860 1.00 90.00 115 ARG A C 1
ATOM 887 O O . ARG A 1 115 ? 9.422 9.995 -11.163 1.00 90.00 115 ARG A O 1
ATOM 894 N N . THR A 1 116 ? 10.441 11.574 -12.388 1.00 90.88 116 THR A N 1
ATOM 895 C CA . THR A 1 116 ? 11.797 11.092 -12.108 1.00 90.88 116 THR A CA 1
ATOM 896 C C . THR A 1 116 ? 12.128 11.249 -10.620 1.00 90.88 116 THR A C 1
ATOM 898 O O . THR A 1 116 ? 11.918 12.308 -10.016 1.00 90.88 116 THR A O 1
ATOM 901 N N . GLY A 1 117 ? 12.628 10.175 -10.026 1.00 88.75 117 GLY A N 1
ATOM 902 C CA . GLY A 1 117 ? 13.089 10.086 -8.655 1.00 88.75 117 GLY A CA 1
ATOM 903 C C . GLY A 1 117 ? 14.543 10.542 -8.483 1.00 88.75 117 GLY A C 1
ATOM 904 O O . GLY A 1 117 ? 15.245 10.872 -9.443 1.00 88.75 117 GLY A O 1
ATOM 905 N N . PRO A 1 118 ? 15.025 10.603 -7.233 1.00 88.44 118 PRO A N 1
ATOM 906 C CA . PRO A 1 118 ? 16.336 11.160 -6.914 1.00 88.44 118 PRO A CA 1
ATOM 907 C C . PRO A 1 118 ? 17.526 10.316 -7.402 1.00 88.44 118 PRO A C 1
ATOM 909 O O . PRO A 1 118 ? 18.643 10.832 -7.419 1.00 88.44 118 PRO A O 1
ATOM 912 N N . LYS A 1 119 ? 17.337 9.042 -7.782 1.00 87.56 119 LYS A N 1
ATOM 913 C CA . LYS A 1 119 ? 18.431 8.161 -8.239 1.00 87.56 119 LYS A CA 1
ATOM 914 C C . LYS A 1 119 ? 18.691 8.180 -9.752 1.00 87.56 119 LYS A C 1
ATOM 916 O O . LYS A 1 119 ? 19.517 7.406 -10.228 1.00 87.56 119 LYS A O 1
ATOM 921 N N . GLY A 1 120 ? 18.076 9.101 -10.492 1.00 86.88 120 GLY A N 1
ATOM 922 C CA . GLY A 1 120 ? 18.337 9.312 -11.919 1.00 86.88 120 GLY A CA 1
ATOM 923 C C . GLY A 1 120 ? 17.149 8.940 -12.798 1.00 86.88 120 GLY A C 1
ATOM 924 O O . GLY A 1 120 ? 16.068 8.669 -12.298 1.00 86.88 120 GLY A O 1
ATOM 925 N N . GLN A 1 121 ? 17.345 8.947 -14.120 1.00 84.75 121 GLN A N 1
ATOM 926 C CA . GLN A 1 121 ? 16.244 8.855 -15.095 1.00 84.75 121 GLN A CA 1
ATOM 927 C C . GLN A 1 121 ? 15.446 7.546 -15.040 1.00 84.75 121 GLN A C 1
ATOM 929 O O . GLN A 1 121 ? 14.297 7.542 -15.456 1.00 84.75 121 GLN A O 1
ATOM 934 N N . SER A 1 122 ? 16.044 6.468 -14.533 1.00 87.38 122 SER A N 1
ATOM 935 C CA . SER A 1 122 ? 15.380 5.172 -14.350 1.00 87.38 122 SER A CA 1
ATOM 936 C C . SER A 1 122 ? 14.680 5.028 -12.995 1.00 87.38 122 SER A C 1
ATOM 938 O O . SER A 1 122 ? 13.949 4.071 -12.808 1.00 87.38 122 SER A O 1
ATOM 940 N N . ASP A 1 123 ? 14.898 5.944 -12.046 1.00 89.06 123 ASP A N 1
ATOM 941 C CA . ASP A 1 123 ? 14.124 5.988 -10.802 1.00 89.06 123 ASP A CA 1
ATOM 942 C C . ASP A 1 123 ? 12.798 6.672 -11.125 1.00 89.06 123 ASP A C 1
ATOM 944 O O . ASP A 1 123 ? 12.773 7.863 -11.434 1.00 89.06 123 ASP A O 1
ATOM 948 N N . GLU A 1 124 ? 11.704 5.928 -11.100 1.00 90.12 124 GLU A N 1
ATOM 949 C CA . GLU A 1 124 ? 10.364 6.441 -11.356 1.00 90.12 124 GLU A CA 1
ATOM 950 C C . GLU A 1 124 ? 9.551 6.410 -10.067 1.00 90.12 124 GLU A C 1
ATOM 952 O O . GLU A 1 124 ? 9.507 5.406 -9.355 1.00 90.12 124 GLU A O 1
ATOM 957 N N . ILE A 1 125 ? 8.909 7.535 -9.762 1.00 89.94 125 ILE A N 1
ATOM 958 C CA . ILE A 1 125 ? 7.927 7.652 -8.689 1.00 89.94 125 ILE A CA 1
ATOM 959 C C . ILE A 1 125 ? 6.602 7.974 -9.360 1.00 89.94 125 ILE A C 1
ATOM 961 O O . ILE A 1 125 ? 6.376 9.102 -9.810 1.00 89.94 125 ILE A O 1
ATOM 965 N N . CYS A 1 126 ? 5.789 6.939 -9.459 1.00 87.81 126 CYS A N 1
ATOM 966 C CA . CYS A 1 126 ? 4.363 6.990 -9.709 1.00 87.81 126 CYS A CA 1
ATOM 967 C C . CYS A 1 126 ? 3.662 6.851 -8.344 1.00 87.81 126 CYS A C 1
ATOM 969 O O . CYS A 1 126 ? 2.432 6.724 -8.321 1.00 87.81 126 CYS A O 1
#

Organism: NCBI:txid161662

Foldseek 3Di:
DPPPPDWDWDKAPWKFKDQQLPFTQWTKTWIHTPPPDPGTDIFIFACPPPDHDDSGDDAQDKGARDPPAQKIKGKHAADVVVPGFIKIKMKGDPDPPDIDIDIDTHHDDDDPSWDADPNDDRTIMD

Sequence (126 aa):
VKRQENSSFQIKDFTVRKLDGYETQDINFHIVSTDGGEMDFECAQYGFNGASVSDKFVQGEIYSCAEKSTFSWSYTSGDSVAGKPGIFNLWQSVSNSKGYYGQASFAEPAGNACRTGPKGQSDEIC

pLDDT: mean 84.86, std 11.37, range [36.59, 96.31]

Radius of gyration: 15.68 Å; chains: 1; bounding box: 50×25×40 Å